Protein AF-A0A9D2WP16-F1 (afdb_monomer_lite)

Secondary structure (DSSP, 8-state):
------HHHHHHHHHHHHHHHHHHHHHHHS-----HHHHTTTS-HHHHHHHHHHHHHHH-TTHHHHHHHHHHHHHHHHHHHHHHHHHHHT-

Organism: NCBI:txid182264

pLDDT: mean 90.18, std 11.59, range [45.09, 97.94]

Radius of gyration: 14.12 Å; chains: 1; bounding box: 34×26×42 Å

Structure (mmCIF, N/CA/C/O backbone):
data_AF-A0A9D2WP16-F1
#
_entry.id   AF-A0A9D2WP16-F1
#
loop_
_atom_site.group_PDB
_atom_site.id
_atom_site.type_symbol
_atom_site.label_atom_id
_atom_site.label_alt_id
_atom_site.label_comp_id
_atom_site.label_asym_id
_atom_site.label_entity_id
_atom_site.label_seq_id
_atom_site.pdbx_PDB_ins_code
_atom_site.Cartn_x
_atom_site.Cartn_y
_atom_site.Cartn_z
_atom_site.occupancy
_atom_site.B_iso_or_equiv
_atom_site.auth_seq_id
_atom_site.auth_comp_id
_atom_site.auth_asym_id
_atom_site.auth_atom_id
_atom_site.pdbx_PDB_model_num
ATOM 1 N N . MET A 1 1 ? 7.515 -11.020 -28.120 1.00 46.16 1 MET A N 1
ATOM 2 C CA . MET A 1 1 ? 7.689 -9.979 -27.085 1.00 46.16 1 MET A CA 1
ATOM 3 C C . MET A 1 1 ? 6.326 -9.723 -26.473 1.00 46.16 1 MET A C 1
ATOM 5 O O . MET A 1 1 ? 5.551 -8.959 -27.024 1.00 46.16 1 MET A O 1
ATOM 9 N N . VAL A 1 2 ? 5.978 -10.493 -25.446 1.00 45.09 2 VAL A N 1
ATOM 10 C CA . VAL A 1 2 ? 4.632 -10.554 -24.864 1.00 45.09 2 VAL A CA 1
ATOM 11 C C . VAL A 1 2 ? 4.670 -9.836 -23.512 1.00 45.09 2 VAL A C 1
ATOM 13 O O . VAL A 1 2 ? 5.516 -10.154 -22.683 1.00 45.09 2 VAL A O 1
ATOM 16 N N . HIS A 1 3 ? 3.772 -8.857 -23.368 1.00 49.91 3 HIS A N 1
ATOM 17 C CA . HIS A 1 3 ? 3.504 -7.980 -22.221 1.00 49.91 3 HIS A CA 1
ATOM 18 C C . HIS A 1 3 ? 4.651 -7.058 -21.799 1.00 49.91 3 HIS A C 1
ATOM 20 O O . HIS A 1 3 ? 5.462 -7.354 -20.924 1.00 49.91 3 HIS A O 1
ATOM 26 N N . GLU A 1 4 ? 4.665 -5.883 -22.422 1.00 54.53 4 GLU A N 1
ATOM 27 C CA . GLU A 1 4 ? 5.358 -4.707 -21.920 1.00 54.53 4 GLU A CA 1
ATOM 28 C C . GLU A 1 4 ? 4.885 -4.462 -20.479 1.00 54.53 4 GLU A C 1
ATOM 30 O O . GLU A 1 4 ? 3.738 -4.099 -20.228 1.00 54.53 4 GLU A O 1
ATOM 35 N N . LYS A 1 5 ? 5.745 -4.789 -19.513 1.00 67.12 5 LYS A N 1
ATOM 36 C CA . LYS A 1 5 ? 5.560 -4.447 -18.107 1.00 67.12 5 LYS A CA 1
ATOM 37 C C . LYS A 1 5 ? 5.386 -2.939 -18.020 1.00 67.12 5 LYS A C 1
ATOM 39 O O . LYS A 1 5 ? 6.368 -2.199 -18.099 1.00 67.12 5 LYS A O 1
ATOM 44 N N . ASP A 1 6 ? 4.146 -2.488 -17.896 1.00 85.31 6 ASP A N 1
ATOM 45 C CA . ASP A 1 6 ? 3.851 -1.065 -17.882 1.00 85.31 6 ASP A CA 1
ATOM 46 C C . ASP A 1 6 ? 4.197 -0.491 -16.503 1.00 85.31 6 ASP A C 1
ATOM 48 O O . ASP A 1 6 ? 3.419 -0.507 -15.542 1.00 85.31 6 ASP A O 1
ATOM 52 N N . ALA A 1 7 ? 5.440 -0.024 -16.399 1.00 86.81 7 ALA A N 1
ATOM 53 C CA . ALA A 1 7 ? 5.968 0.626 -15.213 1.00 86.81 7 ALA A CA 1
ATOM 54 C C . ALA A 1 7 ? 5.134 1.848 -14.805 1.00 86.81 7 ALA A C 1
ATOM 56 O O . ALA A 1 7 ? 5.051 2.146 -13.613 1.00 86.81 7 ALA A O 1
ATOM 57 N N . GLU A 1 8 ? 4.504 2.538 -15.760 1.00 88.81 8 GLU A N 1
ATOM 58 C CA . GLU A 1 8 ? 3.665 3.698 -15.477 1.00 88.81 8 GLU A CA 1
ATOM 59 C C . GLU A 1 8 ? 2.314 3.279 -14.891 1.00 88.81 8 GLU A C 1
ATOM 61 O O . GLU A 1 8 ? 1.862 3.915 -13.935 1.00 88.81 8 GLU A O 1
ATOM 66 N N . ILE A 1 9 ? 1.724 2.164 -15.342 1.00 91.62 9 ILE A N 1
ATOM 67 C CA . ILE A 1 9 ? 0.555 1.566 -14.673 1.00 91.62 9 ILE A CA 1
ATOM 68 C C . ILE A 1 9 ? 0.911 1.174 -13.239 1.00 91.62 9 ILE A C 1
ATOM 70 O O . ILE A 1 9 ? 0.222 1.588 -12.306 1.00 91.62 9 ILE 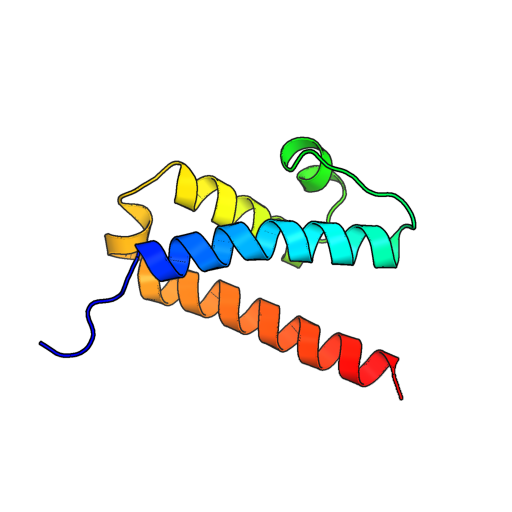A O 1
ATOM 74 N N . LEU A 1 10 ? 2.008 0.438 -13.024 1.00 92.69 10 LEU A N 1
ATOM 75 C CA . LEU A 1 10 ? 2.405 0.027 -11.672 1.00 92.69 10 LEU A CA 1
ATOM 76 C C . LEU A 1 10 ? 2.647 1.244 -10.764 1.00 92.69 10 LEU A C 1
ATOM 78 O O . LEU A 1 10 ? 2.266 1.258 -9.593 1.00 92.69 10 LEU A O 1
ATOM 82 N N . LYS A 1 11 ? 3.232 2.310 -11.310 1.00 92.19 11 LYS A N 1
ATOM 83 C CA . LYS A 1 11 ? 3.443 3.574 -10.603 1.00 92.19 11 LYS A CA 1
ATOM 84 C C . LYS A 1 11 ? 2.118 4.263 -10.276 1.00 92.19 11 LYS A C 1
ATOM 86 O O . LYS A 1 11 ? 1.941 4.746 -9.158 1.00 92.19 11 LYS A O 1
ATOM 91 N N . ALA A 1 12 ? 1.170 4.304 -11.207 1.00 93.50 12 ALA A N 1
ATOM 92 C CA . ALA A 1 12 ? -0.165 4.838 -10.954 1.00 93.50 12 ALA A CA 1
ATOM 93 C C . ALA A 1 12 ? -0.885 4.058 -9.842 1.00 93.50 12 ALA A C 1
ATOM 95 O O . ALA A 1 12 ? -1.469 4.677 -8.950 1.00 93.50 12 ALA A O 1
ATOM 96 N N . LEU A 1 13 ? -0.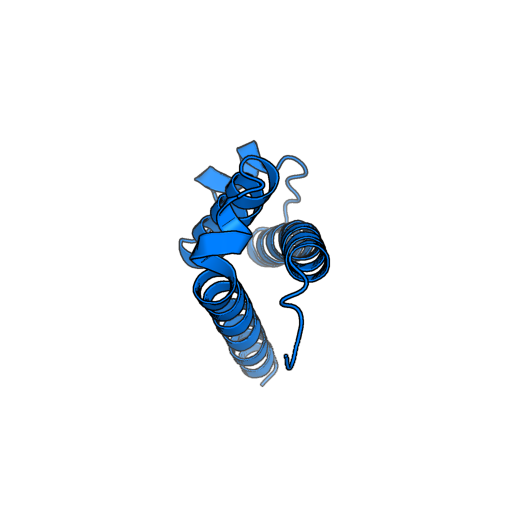756 2.728 -9.825 1.00 95.75 13 LEU A N 1
ATOM 97 C CA . LEU A 1 13 ? -1.296 1.889 -8.758 1.00 95.75 13 LEU A CA 1
ATOM 98 C C . LEU A 1 13 ? -0.678 2.246 -7.400 1.00 95.75 13 LEU A C 1
ATOM 100 O O . LEU A 1 13 ? -1.416 2.589 -6.485 1.00 95.75 13 LEU A O 1
ATOM 104 N N . TYR A 1 14 ? 0.652 2.322 -7.286 1.00 95.75 14 TYR A N 1
ATOM 105 C CA . TYR A 1 14 ? 1.310 2.752 -6.042 1.00 95.75 14 TYR A CA 1
ATOM 106 C C . TYR A 1 14 ? 0.930 4.177 -5.597 1.00 95.75 14 TYR A C 1
ATOM 108 O O . TYR A 1 14 ? 0.924 4.474 -4.399 1.00 95.75 14 TYR A O 1
ATOM 116 N N . LYS A 1 15 ? 0.605 5.086 -6.530 1.00 93.31 15 LYS A N 1
ATOM 117 C CA . LYS A 1 15 ? 0.042 6.400 -6.171 1.00 93.31 15 LYS A CA 1
ATOM 118 C C . LYS A 1 15 ? -1.339 6.251 -5.541 1.00 93.31 15 LYS A C 1
ATOM 120 O O . LYS A 1 15 ? -1.583 6.895 -4.523 1.00 93.31 15 LYS A O 1
ATOM 125 N N . SER A 1 16 ? -2.202 5.423 -6.132 1.00 95.12 16 SER A N 1
ATOM 126 C CA . SER A 1 16 ? -3.542 5.127 -5.615 1.00 95.12 16 SER A CA 1
ATOM 127 C C . SER A 1 16 ? -3.475 4.482 -4.227 1.00 95.12 16 SER A C 1
ATOM 129 O O . SER A 1 16 ? -4.139 4.939 -3.300 1.00 95.12 16 SER A O 1
ATOM 131 N N . THR A 1 17 ? -2.560 3.530 -4.040 1.00 96.12 17 THR A N 1
ATOM 132 C CA . THR A 1 17 ? -2.329 2.830 -2.774 1.00 96.12 17 THR A CA 1
ATOM 133 C C . THR A 1 17 ? -2.080 3.764 -1.593 1.00 96.12 17 THR A C 1
ATOM 135 O O . THR A 1 17 ? -2.521 3.484 -0.482 1.00 96.12 17 THR A O 1
ATOM 138 N N . ALA A 1 18 ? -1.415 4.903 -1.809 1.00 95.19 18 ALA A N 1
ATOM 139 C CA . ALA A 1 18 ? -1.189 5.864 -0.734 1.00 95.19 18 ALA A CA 1
ATOM 140 C C . ALA A 1 18 ? -2.503 6.413 -0.147 1.00 95.19 18 ALA A C 1
ATOM 142 O O . ALA A 1 18 ? -2.566 6.642 1.058 1.00 95.19 18 ALA A O 1
ATOM 143 N N . PHE A 1 19 ? -3.545 6.579 -0.969 1.00 95.81 19 PHE A N 1
ATOM 144 C CA . PHE A 1 19 ? -4.870 6.987 -0.498 1.00 95.81 19 PHE A CA 1
ATOM 145 C C . PHE A 1 19 ? -5.564 5.859 0.266 1.00 95.81 19 PHE A C 1
ATOM 147 O O . PHE A 1 19 ? -6.164 6.105 1.307 1.00 95.81 19 PHE A O 1
ATOM 154 N N . THR A 1 20 ? -5.436 4.614 -0.197 1.00 96.81 20 THR A N 1
ATOM 155 C CA . THR A 1 20 ? -5.966 3.444 0.518 1.00 96.81 20 THR A CA 1
ATOM 156 C C . THR A 1 20 ? -5.322 3.294 1.896 1.00 96.81 20 THR A C 1
ATOM 158 O O . THR A 1 20 ? -6.025 3.079 2.874 1.00 96.81 20 THR A O 1
ATOM 161 N N . VAL A 1 21 ? -4.005 3.495 2.011 1.00 97.75 21 VAL A N 1
ATOM 162 C CA . VAL A 1 21 ? -3.296 3.476 3.303 1.00 97.75 21 VAL A CA 1
ATOM 163 C C . VAL A 1 21 ? -3.800 4.578 4.245 1.00 97.75 21 VAL A C 1
ATOM 165 O O . VAL A 1 21 ? -3.978 4.336 5.437 1.00 97.75 21 VAL A O 1
ATOM 168 N N . GLN A 1 22 ? -4.082 5.777 3.727 1.00 97.25 22 GLN A N 1
ATOM 169 C CA . GLN A 1 22 ? -4.701 6.847 4.518 1.00 97.25 22 GLN A CA 1
ATOM 170 C C . GLN A 1 22 ? -6.110 6.478 4.992 1.00 97.25 22 GLN A C 1
ATOM 172 O O . GLN A 1 22 ? -6.452 6.758 6.1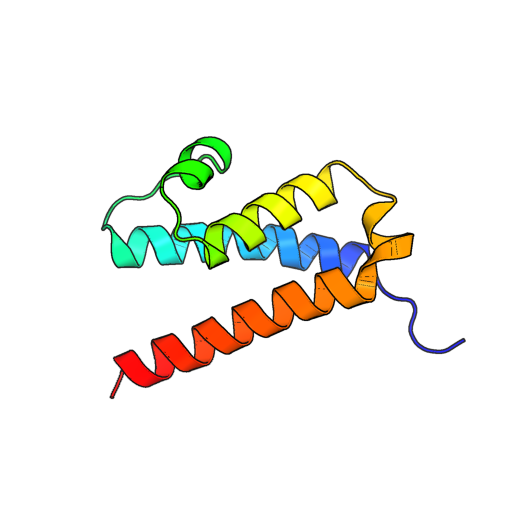39 1.00 97.25 22 GLN A O 1
ATOM 177 N N . ALA A 1 23 ? -6.909 5.844 4.130 1.00 96.50 23 ALA A N 1
ATOM 178 C CA . ALA A 1 23 ? -8.252 5.389 4.471 1.00 96.50 23 ALA A CA 1
ATOM 179 C C . ALA A 1 23 ? -8.226 4.304 5.557 1.00 96.50 23 ALA A C 1
ATOM 181 O O . ALA A 1 23 ? -8.967 4.413 6.525 1.00 96.50 23 ALA A O 1
ATOM 182 N N . ILE A 1 24 ? -7.322 3.325 5.450 1.00 95.88 24 ILE A N 1
ATOM 183 C CA . ILE A 1 24 ? -7.124 2.278 6.466 1.00 95.88 24 ILE A CA 1
ATOM 184 C C . ILE A 1 24 ? -6.737 2.889 7.814 1.00 95.88 24 ILE A C 1
ATOM 186 O O . ILE A 1 24 ? -7.269 2.504 8.849 1.00 95.88 24 ILE A O 1
ATOM 190 N N . TYR A 1 25 ? -5.816 3.856 7.822 1.00 97.44 25 TYR A N 1
ATOM 191 C CA . TYR A 1 25 ? -5.429 4.520 9.065 1.00 97.44 25 TYR A CA 1
ATOM 192 C C . TYR A 1 25 ? -6.597 5.299 9.686 1.00 97.44 25 TYR A C 1
ATOM 194 O O . TYR A 1 25 ? -6.813 5.227 10.895 1.00 97.44 25 TYR A O 1
ATOM 202 N N . TYR A 1 26 ? -7.361 6.021 8.862 1.00 97.25 26 TYR A N 1
ATOM 203 C CA . TYR A 1 26 ? -8.543 6.750 9.317 1.00 97.25 26 TYR A CA 1
ATOM 204 C C . TYR A 1 26 ? -9.607 5.814 9.901 1.00 97.25 26 TYR A C 1
ATOM 206 O O . TYR A 1 26 ? -10.127 6.095 10.974 1.00 97.25 26 TYR A O 1
ATOM 214 N N . ASP A 1 27 ? -9.877 4.697 9.231 1.00 94.88 27 ASP A N 1
ATOM 215 C CA . ASP A 1 27 ? -10.797 3.649 9.682 1.00 94.88 27 ASP A CA 1
ATOM 216 C C . ASP A 1 27 ? -10.398 3.089 11.061 1.00 94.88 27 ASP A C 1
ATOM 218 O O . ASP A 1 27 ? -11.227 2.976 11.958 1.00 94.88 27 ASP A O 1
ATOM 222 N N . GLN A 1 28 ? -9.103 2.843 11.280 1.00 93.50 28 GLN A N 1
ATOM 223 C CA . GLN A 1 28 ? -8.598 2.265 12.532 1.00 93.50 28 GLN A CA 1
ATOM 224 C C . GLN A 1 28 ? -8.485 3.263 13.694 1.00 93.50 28 GLN A C 1
ATOM 226 O O . GLN A 1 28 ? -8.639 2.874 14.850 1.00 93.50 28 GLN A O 1
ATOM 231 N N . MET A 1 29 ? -8.156 4.529 13.413 1.00 95.81 29 MET A N 1
ATOM 232 C CA . MET A 1 29 ? -7.770 5.515 14.438 1.00 95.81 29 MET A CA 1
ATOM 233 C C . MET A 1 29 ? -8.737 6.702 14.550 1.00 95.81 29 MET A C 1
ATOM 235 O O . MET A 1 29 ? -8.576 7.550 15.427 1.00 95.81 29 MET A O 1
ATOM 239 N N . GLY A 1 30 ? -9.701 6.829 13.635 1.00 96.25 30 GLY A N 1
ATOM 240 C CA . GLY A 1 30 ? -10.662 7.936 13.574 1.00 96.25 30 GLY A CA 1
ATOM 241 C C . GLY A 1 30 ? -10.067 9.297 13.182 1.00 96.25 30 GLY A C 1
ATOM 242 O O . GLY A 1 30 ? -10.778 10.301 13.185 1.00 96.25 30 GLY A O 1
ATOM 243 N N . THR A 1 31 ? -8.773 9.363 12.844 1.00 96.06 31 THR A N 1
ATOM 244 C CA . THR A 1 31 ? -8.053 10.609 12.523 1.00 96.06 31 THR A CA 1
ATOM 245 C C . THR A 1 31 ? -7.401 10.530 11.150 1.00 96.06 31 THR A C 1
ATOM 247 O O . THR A 1 31 ? -6.749 9.545 10.813 1.00 96.06 31 THR A O 1
ATOM 250 N N . TYR A 1 32 ? -7.566 11.574 10.334 1.00 96.38 32 TYR A N 1
ATOM 251 C CA . TYR A 1 32 ? -7.018 11.617 8.979 1.00 96.38 32 TYR A CA 1
ATOM 252 C C . TYR A 1 32 ? -5.682 12.366 8.937 1.00 96.38 32 TYR A C 1
ATOM 254 O O . TYR A 1 32 ? -5.611 13.542 9.292 1.00 96.38 32 TYR A O 1
ATOM 262 N N . ILE A 1 33 ? -4.633 11.709 8.433 1.00 96.69 33 ILE A N 1
ATOM 263 C CA . ILE A 1 33 ? -3.313 12.316 8.212 1.00 96.69 33 ILE A CA 1
ATOM 264 C C . ILE A 1 33 ? -3.076 12.471 6.709 1.00 96.69 33 ILE A C 1
ATOM 266 O O . ILE A 1 33 ? -2.933 11.498 5.963 1.00 96.69 33 ILE A O 1
ATOM 270 N N . LYS A 1 34 ? -3.001 13.723 6.249 1.00 94.00 34 LYS A N 1
ATOM 271 C CA . LYS A 1 34 ? -2.837 14.049 4.824 1.00 94.00 34 LYS A CA 1
ATOM 272 C C . LYS A 1 34 ? -1.415 13.800 4.314 1.00 94.00 34 LYS A C 1
ATOM 274 O O . LYS A 1 34 ? -1.238 13.454 3.144 1.00 94.00 34 LYS A O 1
ATOM 279 N N . GLN A 1 35 ? -0.396 14.025 5.141 1.00 94.56 35 GLN A N 1
ATOM 280 C CA . GLN A 1 35 ? 0.992 13.957 4.691 1.00 94.56 35 GLN A CA 1
ATOM 281 C C . GLN A 1 35 ? 1.550 12.541 4.829 1.00 94.56 35 GLN A C 1
ATOM 283 O O . GLN A 1 35 ? 1.608 11.978 5.917 1.00 94.56 35 GLN A O 1
ATOM 288 N N . LYS A 1 36 ? 2.050 11.980 3.721 1.00 92.19 36 LYS A N 1
ATOM 289 C CA . LYS A 1 36 ? 2.627 10.623 3.702 1.00 92.19 36 LYS A CA 1
ATOM 290 C C . LYS A 1 36 ? 3.797 10.467 4.681 1.00 92.19 36 LYS A C 1
ATOM 292 O O . LYS A 1 36 ? 3.960 9.406 5.265 1.00 92.19 36 LYS A O 1
ATOM 297 N N . ALA A 1 37 ? 4.601 11.517 4.859 1.00 91.38 37 ALA A N 1
ATOM 298 C CA . ALA A 1 37 ? 5.747 11.507 5.768 1.00 91.38 37 ALA A CA 1
ATOM 299 C C . ALA A 1 37 ? 5.331 11.399 7.246 1.00 91.38 37 ALA A C 1
ATOM 301 O O . ALA A 1 37 ? 5.970 10.673 8.000 1.00 91.38 37 ALA A O 1
ATOM 302 N N . GLU A 1 38 ? 4.242 12.068 7.633 1.00 95.12 38 GLU A N 1
ATOM 303 C CA . GLU A 1 38 ? 3.674 12.010 8.989 1.00 95.12 38 GLU A CA 1
ATOM 304 C C . GLU A 1 38 ? 2.977 10.672 9.259 1.00 95.12 38 GLU A C 1
ATOM 306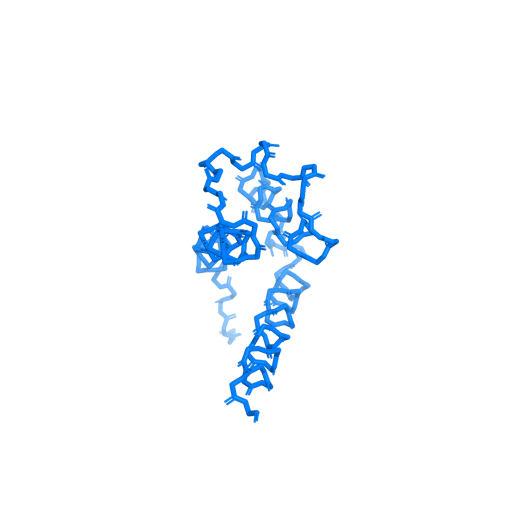 O O . GLU A 1 38 ? 2.899 10.228 10.400 1.00 95.12 38 GLU A O 1
ATOM 311 N N . LEU A 1 39 ? 2.509 10.004 8.202 1.00 95.75 39 LEU A N 1
ATOM 312 C CA . LEU A 1 39 ? 1.818 8.724 8.293 1.00 95.75 39 LEU A CA 1
ATOM 313 C C . LEU A 1 39 ? 2.787 7.549 8.541 1.00 95.75 39 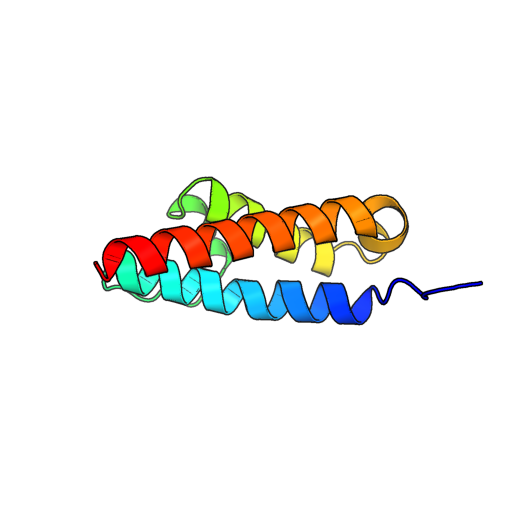LEU A C 1
ATOM 315 O O . LEU A 1 39 ? 2.494 6.667 9.340 1.00 95.75 39 LEU A O 1
ATOM 319 N N . ILE A 1 40 ? 3.980 7.549 7.929 1.00 95.31 40 ILE A N 1
ATOM 320 C CA . ILE A 1 40 ? 4.995 6.480 8.078 1.00 95.31 40 ILE A CA 1
ATOM 321 C C . ILE A 1 40 ? 5.235 6.020 9.533 1.00 95.31 40 ILE A C 1
ATOM 323 O O . ILE A 1 40 ? 5.196 4.807 9.759 1.00 95.31 40 ILE A O 1
ATOM 327 N N . PRO A 1 41 ? 5.504 6.904 10.517 1.00 95.94 41 PRO A N 1
ATOM 328 C CA . PRO A 1 41 ? 5.833 6.470 11.877 1.00 95.94 41 PRO A CA 1
ATOM 329 C C . PRO A 1 41 ? 4.662 5.812 12.618 1.00 95.94 41 PRO A C 1
ATOM 331 O O . PRO A 1 41 ? 4.907 5.014 13.521 1.00 95.94 41 PRO A O 1
ATOM 334 N N . VAL A 1 42 ? 3.418 6.113 12.234 1.00 95.69 42 VAL A N 1
ATOM 335 C CA . VAL A 1 42 ? 2.204 5.652 12.931 1.00 95.69 42 VAL A CA 1
ATOM 336 C C . VAL A 1 42 ? 1.532 4.449 12.268 1.00 95.69 42 VAL A C 1
ATOM 338 O O . VAL A 1 42 ? 0.651 3.836 12.864 1.00 95.69 42 VAL A O 1
ATOM 341 N N . LEU A 1 43 ? 1.943 4.084 11.051 1.00 96.38 43 LEU A N 1
ATOM 342 C CA . LEU A 1 43 ? 1.414 2.913 10.351 1.00 96.38 43 LEU A CA 1
ATOM 343 C C . LEU A 1 43 ? 1.919 1.599 10.946 1.00 96.38 43 LEU A C 1
ATOM 345 O O . LEU A 1 43 ? 3.078 1.494 11.371 1.00 96.38 43 LEU A O 1
ATOM 349 N N . GLN A 1 44 ? 1.062 0.581 10.855 1.00 94.38 44 GLN A N 1
ATOM 350 C CA . GLN A 1 44 ? 1.442 -0.820 11.013 1.00 94.38 44 GLN A CA 1
ATOM 351 C C . GLN A 1 44 ? 2.474 -1.225 9.949 1.00 94.38 44 GLN A C 1
ATOM 353 O O . GLN A 1 44 ? 2.641 -0.556 8.926 1.00 94.38 44 GLN A O 1
ATOM 358 N N . LEU A 1 45 ? 3.199 -2.317 10.208 1.00 94.00 45 LEU A N 1
ATOM 359 C CA . LEU A 1 45 ? 4.367 -2.712 9.415 1.00 94.00 45 LEU A CA 1
ATOM 360 C C . LEU A 1 45 ? 4.050 -2.876 7.917 1.00 94.00 45 LEU A C 1
ATOM 362 O O . LEU A 1 45 ? 4.821 -2.404 7.085 1.00 94.00 45 LEU A O 1
ATOM 366 N N . GLN A 1 46 ? 2.908 -3.482 7.585 1.00 94.94 46 GLN A N 1
ATOM 367 C CA . GLN A 1 46 ? 2.513 -3.800 6.208 1.00 94.94 46 GLN A CA 1
ATOM 368 C C . GLN A 1 46 ? 2.158 -2.533 5.411 1.00 94.94 46 GLN A C 1
ATOM 370 O O . GLN A 1 46 ? 2.736 -2.275 4.355 1.00 94.94 46 GLN A O 1
ATOM 375 N N . GLU A 1 47 ? 1.280 -1.677 5.943 1.00 96.88 47 GLU A N 1
ATOM 376 C CA . GLU A 1 47 ? 0.925 -0.397 5.315 1.00 96.88 47 GLU A CA 1
ATOM 377 C C . GLU A 1 47 ? 2.141 0.526 5.190 1.00 96.88 47 GLU A C 1
ATOM 379 O O . GLU A 1 47 ? 2.289 1.248 4.197 1.00 96.88 47 GLU A O 1
ATOM 384 N N . ARG A 1 48 ? 3.034 0.501 6.188 1.00 97.25 48 ARG A N 1
ATOM 385 C CA . ARG A 1 48 ? 4.278 1.273 6.175 1.00 97.25 48 ARG A CA 1
ATOM 386 C C . ARG A 1 48 ? 5.189 0.837 5.033 1.00 97.25 48 ARG A C 1
ATOM 388 O O . ARG A 1 48 ? 5.656 1.699 4.288 1.00 97.25 48 ARG A O 1
ATOM 395 N N . GLU A 1 49 ? 5.427 -0.465 4.885 1.00 97.12 49 GLU A N 1
ATOM 396 C CA . GLU A 1 49 ? 6.268 -1.025 3.821 1.00 97.12 49 GLU A CA 1
ATOM 397 C C . GLU A 1 49 ? 5.734 -0.647 2.435 1.00 97.12 49 GLU A C 1
ATOM 399 O O . GLU A 1 49 ? 6.485 -0.184 1.569 1.00 97.12 49 GLU A O 1
ATOM 404 N N . ILE A 1 50 ? 4.421 -0.764 2.243 1.00 97.44 50 ILE A N 1
ATOM 405 C CA . ILE A 1 50 ? 3.747 -0.418 0.992 1.00 97.44 50 ILE A CA 1
ATOM 406 C C . ILE A 1 50 ? 3.876 1.071 0.668 1.00 97.44 50 ILE A C 1
ATOM 408 O O . ILE A 1 50 ? 4.249 1.436 -0.453 1.00 97.44 50 ILE A O 1
ATOM 412 N N . LEU A 1 51 ? 3.621 1.944 1.646 1.00 97.25 51 LEU A N 1
ATOM 413 C CA . LEU A 1 51 ? 3.714 3.388 1.454 1.00 97.25 51 LEU A CA 1
ATOM 414 C C . LEU A 1 51 ? 5.155 3.826 1.163 1.00 97.25 51 LEU A C 1
ATOM 416 O O . LEU A 1 51 ? 5.391 4.622 0.249 1.00 97.25 51 LEU A O 1
ATOM 420 N N . GLN A 1 52 ? 6.125 3.294 1.910 1.00 96.44 52 GLN A N 1
ATOM 421 C CA . GLN A 1 52 ? 7.545 3.579 1.702 1.00 96.44 52 GLN A CA 1
ATOM 422 C C . GLN A 1 52 ? 8.025 3.086 0.338 1.00 96.44 52 GLN A C 1
ATOM 424 O O . GLN A 1 52 ? 8.711 3.830 -0.368 1.00 96.44 52 GLN A O 1
ATOM 429 N N . THR A 1 53 ? 7.612 1.885 -0.072 1.00 95.56 53 THR A N 1
ATOM 430 C CA . THR A 1 53 ? 7.926 1.341 -1.397 1.00 95.56 53 THR A CA 1
ATOM 431 C C . THR A 1 53 ? 7.368 2.231 -2.500 1.00 95.56 53 THR A C 1
ATOM 433 O O . THR A 1 53 ? 8.103 2.593 -3.418 1.00 95.56 53 THR A O 1
ATOM 436 N N . GLY A 1 54 ? 6.115 2.678 -2.382 1.00 94.44 54 GLY A N 1
ATOM 437 C CA . GLY A 1 54 ? 5.518 3.611 -3.335 1.00 94.44 54 GLY A CA 1
ATOM 438 C C . GLY A 1 54 ? 6.275 4.940 -3.420 1.00 94.44 54 GLY A C 1
ATOM 439 O O . GLY A 1 54 ? 6.544 5.427 -4.518 1.00 94.44 54 GLY A O 1
ATOM 440 N N . ILE A 1 55 ? 6.684 5.519 -2.283 1.00 94.00 55 ILE A N 1
ATOM 441 C CA . ILE A 1 55 ? 7.495 6.751 -2.249 1.00 94.00 55 ILE A CA 1
ATOM 442 C C . ILE A 1 55 ? 8.853 6.538 -2.927 1.00 94.00 55 ILE A C 1
ATOM 444 O O . ILE A 1 55 ? 9.280 7.385 -3.715 1.00 94.00 55 ILE A O 1
ATOM 448 N N . MET A 1 56 ? 9.528 5.426 -2.635 1.00 93.56 56 MET A N 1
ATOM 449 C CA . MET A 1 56 ? 10.814 5.081 -3.241 1.00 93.56 56 MET A CA 1
ATOM 450 C C . MET A 1 56 ? 10.683 4.906 -4.753 1.00 93.56 56 MET A C 1
ATOM 452 O O . MET A 1 56 ? 11.484 5.451 -5.513 1.00 93.56 56 MET A O 1
ATOM 456 N N . PHE A 1 57 ? 9.621 4.235 -5.194 1.00 92.00 57 PHE A N 1
ATOM 457 C CA . PHE A 1 57 ? 9.363 3.993 -6.603 1.00 92.00 57 PHE A CA 1
ATOM 458 C C . PHE A 1 57 ? 9.135 5.298 -7.387 1.00 92.00 57 PHE A C 1
ATOM 460 O O . PHE A 1 57 ? 9.646 5.451 -8.494 1.00 92.00 57 PHE A O 1
ATOM 467 N N . MET A 1 58 ? 8.480 6.305 -6.793 1.00 89.12 58 MET A N 1
ATOM 468 C CA . MET A 1 58 ? 8.369 7.634 -7.422 1.00 89.12 58 MET A CA 1
ATOM 469 C C . MET A 1 58 ? 9.717 8.349 -7.561 1.00 89.12 58 MET A C 1
ATOM 471 O O . MET A 1 58 ? 9.902 9.114 -8.506 1.00 89.12 58 MET A O 1
ATOM 475 N N . LYS A 1 59 ? 10.638 8.137 -6.614 1.00 90.50 59 LYS A N 1
ATOM 476 C CA . LYS A 1 59 ? 11.958 8.784 -6.590 1.00 90.50 59 LYS A CA 1
ATOM 477 C C . LYS A 1 59 ? 12.978 8.094 -7.494 1.00 90.50 59 LYS A C 1
ATOM 479 O O . LYS A 1 59 ? 13.956 8.727 -7.880 1.00 90.50 59 LYS A O 1
ATOM 484 N N . GLN A 1 60 ? 12.775 6.816 -7.818 1.00 88.56 60 GLN A N 1
ATOM 485 C CA . GLN A 1 60 ? 13.730 5.997 -8.562 1.00 88.56 60 GLN A CA 1
ATOM 486 C C . GLN A 1 60 ? 13.095 5.403 -9.829 1.00 88.56 60 GLN A C 1
ATOM 488 O O . GLN A 1 60 ? 12.592 4.279 -9.802 1.00 88.56 60 GLN A O 1
ATOM 493 N N . PRO A 1 61 ? 13.174 6.101 -10.978 1.00 71.31 61 PRO A N 1
ATOM 494 C CA . PRO A 1 61 ? 12.549 5.661 -12.231 1.00 71.31 61 PRO A CA 1
ATOM 495 C C . PRO A 1 61 ? 13.035 4.288 -12.722 1.00 71.31 61 PRO A C 1
ATOM 497 O O . PRO A 1 61 ? 12.294 3.546 -13.358 1.00 71.31 61 PRO A O 1
ATOM 500 N N . ASN A 1 62 ? 14.281 3.922 -12.403 1.00 82.00 62 ASN A N 1
ATOM 501 C CA . ASN A 1 62 ? 14.868 2.643 -12.808 1.00 82.00 62 ASN A CA 1
ATOM 502 C C . ASN A 1 62 ? 14.426 1.458 -11.934 1.00 82.00 62 ASN A C 1
ATOM 504 O O . ASN A 1 62 ? 14.688 0.317 -12.304 1.00 82.00 62 ASN A O 1
ATOM 508 N N . MET A 1 63 ? 13.736 1.702 -10.815 1.00 82.69 63 MET A N 1
ATOM 509 C CA . MET A 1 63 ? 13.311 0.653 -9.883 1.00 82.69 63 MET A CA 1
ATOM 510 C C . MET A 1 63 ? 12.335 -0.341 -10.533 1.00 82.69 63 MET A C 1
ATOM 512 O O . MET A 1 63 ? 12.381 -1.530 -10.228 1.00 82.69 63 MET A O 1
ATOM 516 N N . ALA A 1 64 ? 11.504 0.112 -11.481 1.00 79.12 64 ALA A N 1
ATOM 517 C CA . ALA A 1 64 ? 10.645 -0.785 -12.257 1.00 79.12 64 ALA A CA 1
ATOM 518 C C . ALA A 1 64 ? 11.440 -1.697 -13.196 1.00 79.12 64 ALA A C 1
ATOM 520 O O . ALA A 1 64 ? 11.087 -2.860 -13.350 1.00 79.12 64 ALA A O 1
ATOM 521 N N . LYS A 1 65 ? 12.530 -1.213 -13.803 1.00 80.75 65 LYS A N 1
ATOM 522 C CA . LYS A 1 65 ? 13.289 -2.000 -14.790 1.00 80.75 65 LYS A CA 1
ATOM 523 C C . LYS A 1 65 ? 13.884 -3.271 -14.185 1.00 80.75 65 LYS A C 1
ATOM 525 O O . LYS A 1 65 ? 13.952 -4.288 -14.863 1.00 80.75 65 LYS A O 1
ATOM 530 N N . THR A 1 66 ? 14.304 -3.209 -12.924 1.00 82.94 66 THR A N 1
ATOM 531 C CA . THR A 1 66 ? 14.946 -4.328 -12.219 1.00 82.94 66 THR A CA 1
ATOM 532 C C . THR A 1 66 ? 14.040 -5.011 -11.198 1.00 82.94 66 THR A C 1
ATOM 534 O O . THR A 1 66 ? 14.387 -6.081 -10.709 1.00 82.94 66 THR A O 1
ATOM 537 N N . GLY A 1 67 ? 12.897 -4.410 -10.857 1.00 89.19 67 GLY A N 1
ATOM 538 C CA . GLY A 1 67 ? 12.062 -4.849 -9.740 1.00 89.19 67 GLY A CA 1
ATOM 539 C C . GLY A 1 67 ? 10.571 -4.954 -10.032 1.00 89.19 67 GLY A C 1
ATOM 540 O O . GLY A 1 67 ? 9.815 -5.085 -9.075 1.00 89.19 67 GLY A O 1
ATOM 541 N N . PHE A 1 68 ? 10.131 -4.878 -11.294 1.00 90.25 68 PHE A N 1
ATOM 542 C CA . PHE A 1 68 ? 8.706 -4.872 -11.646 1.00 90.25 68 PHE A CA 1
ATOM 543 C C . PHE A 1 68 ? 7.920 -6.024 -11.009 1.00 90.25 68 PHE A C 1
ATOM 545 O O . PHE A 1 68 ? 6.901 -5.767 -10.374 1.00 90.25 68 PHE A O 1
ATOM 552 N N . GLU A 1 69 ? 8.387 -7.270 -11.139 1.00 92.12 69 GLU A N 1
ATOM 553 C CA . GLU A 1 69 ? 7.720 -8.440 -10.557 1.00 92.12 69 GLU A CA 1
ATOM 554 C C . GLU A 1 69 ? 7.591 -8.318 -9.047 1.00 92.12 69 GLU A C 1
ATOM 556 O O . GLU A 1 69 ? 6.488 -8.401 -8.524 1.00 92.12 69 GLU A O 1
ATOM 561 N N . ARG A 1 70 ? 8.701 -8.040 -8.359 1.00 93.94 70 ARG A N 1
ATOM 562 C CA . ARG A 1 70 ? 8.732 -7.917 -6.898 1.00 93.94 70 ARG A CA 1
ATOM 563 C C . ARG A 1 70 ? 7.807 -6.807 -6.398 1.00 93.94 70 ARG A C 1
ATOM 565 O O . ARG A 1 70 ? 7.121 -6.973 -5.397 1.00 93.94 70 ARG A O 1
ATOM 572 N N . LEU A 1 71 ? 7.808 -5.660 -7.077 1.00 94.56 71 LEU A N 1
ATOM 573 C CA . LEU A 1 71 ? 6.941 -4.526 -6.753 1.00 94.56 71 LEU A CA 1
ATOM 574 C C . LEU A 1 71 ? 5.466 -4.867 -7.001 1.00 94.56 71 LEU A C 1
ATOM 576 O O . LEU A 1 71 ? 4.609 -4.545 -6.184 1.00 94.56 71 LEU A O 1
ATOM 580 N N . SER A 1 72 ? 5.171 -5.548 -8.108 1.00 94.56 72 SER A N 1
ATOM 581 C CA . SER A 1 72 ? 3.813 -5.992 -8.422 1.00 94.56 72 SER A CA 1
ATOM 582 C C . SER A 1 72 ? 3.318 -6.992 -7.381 1.00 94.56 72 SER A C 1
ATOM 584 O O . SER A 1 72 ? 2.245 -6.807 -6.818 1.00 94.56 72 SER A O 1
ATOM 586 N N . GLU A 1 73 ? 4.117 -8.011 -7.077 1.00 96.25 73 GLU A N 1
ATOM 587 C CA . GLU A 1 73 ? 3.800 -9.052 -6.101 1.00 96.25 73 GLU A CA 1
ATOM 588 C C . GLU A 1 73 ? 3.559 -8.472 -4.706 1.00 96.25 73 GLU A C 1
ATOM 590 O O . GLU A 1 73 ? 2.547 -8.784 -4.083 1.00 96.25 73 GLU A O 1
ATOM 595 N N . LEU A 1 74 ? 4.428 -7.567 -4.241 1.00 97.19 74 LEU A N 1
ATOM 596 C CA . LEU A 1 74 ? 4.247 -6.881 -2.962 1.00 97.19 74 LEU A CA 1
ATOM 597 C C . LEU A 1 74 ? 2.894 -6.154 -2.902 1.00 97.19 74 LEU A C 1
ATOM 599 O O . LEU A 1 74 ? 2.150 -6.301 -1.932 1.00 97.19 74 LEU A O 1
ATOM 603 N N . LEU A 1 75 ? 2.562 -5.392 -3.947 1.00 97.31 75 LEU A N 1
ATOM 604 C CA . LEU A 1 75 ? 1.300 -4.662 -4.019 1.00 97.31 75 LEU A CA 1
ATOM 605 C C . LEU A 1 75 ? 0.086 -5.605 -4.057 1.00 97.31 75 LEU A C 1
ATOM 607 O O . LEU A 1 75 ? -0.885 -5.376 -3.333 1.00 97.31 75 LEU A O 1
ATOM 611 N N . PHE A 1 76 ? 0.132 -6.654 -4.884 1.00 96.69 76 PHE A N 1
ATOM 612 C CA . PHE A 1 76 ? -0.967 -7.613 -5.021 1.00 96.69 76 PHE A CA 1
ATOM 613 C C . PHE A 1 76 ? -1.203 -8.405 -3.737 1.00 96.69 76 PHE A C 1
ATOM 615 O O . PHE A 1 76 ? -2.351 -8.546 -3.320 1.00 96.69 76 PHE A O 1
ATOM 622 N N . ASN A 1 77 ? -0.139 -8.869 -3.081 1.00 97.69 77 ASN A N 1
ATOM 623 C CA . ASN A 1 77 ? -0.247 -9.619 -1.832 1.00 97.69 77 ASN A CA 1
ATOM 624 C C . ASN A 1 77 ? -0.828 -8.756 -0.709 1.00 97.69 77 ASN A C 1
ATOM 626 O O . ASN A 1 77 ? -1.712 -9.211 0.015 1.00 97.69 77 ASN A O 1
ATOM 630 N N . TRP A 1 78 ? -0.401 -7.494 -0.602 1.00 97.94 78 TRP A N 1
ATOM 631 C CA . TRP A 1 78 ? -0.994 -6.563 0.357 1.00 97.94 78 TRP A CA 1
ATOM 632 C C . TRP A 1 78 ? -2.480 -6.313 0.069 1.00 97.94 78 TRP A C 1
ATOM 634 O O . TRP A 1 78 ? -3.310 -6.436 0.969 1.00 97.94 78 TRP A O 1
ATOM 644 N N . ALA A 1 79 ? -2.845 -6.040 -1.188 1.00 97.31 79 ALA A N 1
ATOM 645 C CA . ALA A 1 79 ? -4.239 -5.811 -1.568 1.00 97.31 79 ALA A CA 1
ATOM 646 C C . ALA A 1 79 ? -5.128 -7.040 -1.300 1.00 97.31 79 ALA A C 1
ATOM 648 O O . ALA A 1 79 ? -6.231 -6.904 -0.770 1.00 97.31 79 ALA A O 1
ATOM 649 N N . ALA A 1 80 ? -4.643 -8.245 -1.613 1.00 97.00 80 ALA A N 1
ATOM 650 C CA . ALA A 1 80 ? -5.338 -9.491 -1.303 1.00 97.00 80 ALA A CA 1
ATOM 651 C C . ALA A 1 80 ? -5.531 -9.669 0.212 1.00 97.00 80 ALA A C 1
ATOM 653 O O . ALA A 1 80 ? -6.625 -10.026 0.654 1.00 97.00 80 ALA A O 1
ATOM 654 N N . GLY A 1 81 ? -4.501 -9.356 1.005 1.00 96.31 81 GLY A N 1
ATOM 655 C CA . GLY A 1 81 ? -4.570 -9.363 2.465 1.00 96.31 81 GLY A CA 1
ATOM 656 C C . GLY A 1 81 ? -5.670 -8.449 3.006 1.00 96.31 81 GLY A C 1
ATOM 657 O O . GLY A 1 81 ? -6.458 -8.876 3.850 1.00 96.31 81 GLY A O 1
ATOM 658 N N . LEU A 1 82 ? -5.797 -7.232 2.467 1.00 95.38 82 LEU A N 1
ATOM 659 C CA . LEU A 1 82 ? -6.872 -6.309 2.843 1.00 95.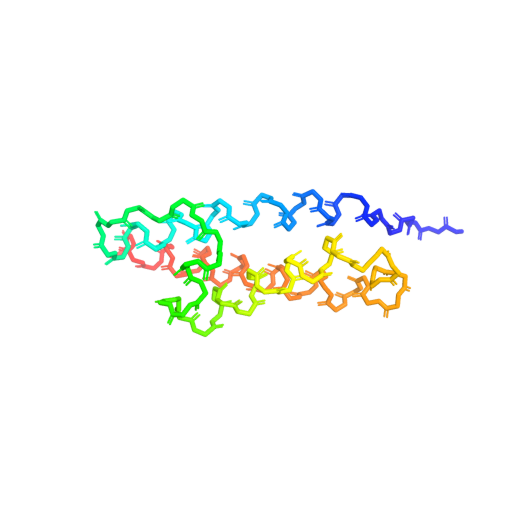38 82 LEU A CA 1
ATOM 660 C C . LEU A 1 82 ? -8.260 -6.857 2.516 1.00 95.38 82 LEU A C 1
ATOM 662 O O . LEU A 1 82 ? -9.149 -6.800 3.360 1.00 95.38 82 LEU A O 1
ATOM 666 N N . ILE A 1 83 ? -8.451 -7.405 1.312 1.00 95.38 83 ILE A N 1
ATOM 667 C CA . ILE A 1 83 ? -9.743 -7.967 0.896 1.00 95.38 83 ILE A CA 1
ATOM 668 C C . ILE A 1 83 ? -10.164 -9.094 1.845 1.00 95.38 83 ILE A C 1
ATOM 670 O O . ILE A 1 83 ? -11.318 -9.150 2.261 1.00 95.38 83 ILE A O 1
ATOM 674 N N . ILE A 1 84 ? -9.234 -9.978 2.216 1.00 95.81 84 ILE A N 1
ATOM 675 C CA . ILE A 1 84 ? -9.500 -11.078 3.152 1.00 95.81 84 ILE A CA 1
ATOM 676 C C . ILE A 1 84 ? -9.822 -10.540 4.550 1.00 95.81 84 ILE A C 1
ATOM 678 O O . ILE A 1 84 ? -10.805 -10.977 5.154 1.00 95.81 84 ILE A O 1
ATOM 682 N N . LYS A 1 85 ? -9.029 -9.581 5.047 1.00 91.69 85 LYS A N 1
ATOM 683 C CA . LYS A 1 85 ? -9.221 -8.955 6.361 1.00 91.69 85 LYS A CA 1
ATOM 684 C C . LYS A 1 85 ? -10.612 -8.329 6.474 1.00 91.69 85 LYS A C 1
ATOM 686 O O . LYS A 1 85 ? -11.404 -8.756 7.308 1.00 91.69 85 LYS A O 1
ATOM 691 N N . TYR A 1 86 ? -10.944 -7.406 5.575 1.00 89.31 86 TYR A N 1
ATOM 692 C CA . TYR A 1 86 ? -12.213 -6.677 5.623 1.00 89.31 86 TYR A CA 1
ATOM 693 C C . TYR A 1 86 ? -13.426 -7.545 5.268 1.00 89.31 86 TYR A C 1
ATOM 695 O O . TYR A 1 86 ? -14.517 -7.307 5.772 1.00 89.31 86 TYR A O 1
ATOM 703 N N . LYS A 1 87 ? -13.262 -8.604 4.460 1.00 91.25 87 LYS A N 1
ATOM 704 C CA . LYS A 1 87 ? -14.322 -9.611 4.283 1.00 91.25 87 LYS A CA 1
ATOM 705 C C . LYS A 1 87 ? -14.632 -10.342 5.590 1.00 91.25 87 LYS A C 1
ATOM 707 O O . LYS A 1 87 ? -15.783 -10.695 5.820 1.00 91.25 87 LYS A O 1
ATOM 712 N N . THR A 1 88 ? -13.616 -10.617 6.405 1.00 82.44 88 THR A N 1
ATOM 713 C CA . THR A 1 88 ? -13.775 -11.359 7.663 1.00 82.44 88 THR A CA 1
ATOM 714 C C . THR A 1 88 ? -14.407 -10.491 8.745 1.00 82.44 88 THR A C 1
ATOM 716 O O . THR A 1 88 ? -15.260 -10.983 9.464 1.00 82.44 88 THR A O 1
ATOM 719 N N . GLU A 1 89 ? -14.060 -9.204 8.811 1.00 77.69 89 GLU A N 1
ATOM 720 C CA . GLU A 1 89 ? -14.624 -8.243 9.778 1.00 77.69 89 GLU A CA 1
ATOM 721 C C . GLU A 1 89 ? -16.123 -7.942 9.562 1.00 77.69 89 GLU A C 1
ATOM 723 O O . GLU A 1 89 ? -16.775 -7.409 10.455 1.00 77.69 89 GLU A O 1
ATOM 728 N N . LEU A 1 90 ? -16.678 -8.282 8.392 1.00 68.62 90 LEU A N 1
ATOM 729 C CA . LEU A 1 90 ? -18.101 -8.123 8.064 1.00 68.62 90 LEU A CA 1
ATOM 730 C C . LEU A 1 90 ? -18.978 -9.334 8.444 1.00 68.62 90 LEU A C 1
ATOM 732 O O . LEU A 1 90 ? -20.199 -9.236 8.305 1.00 68.62 90 LEU A O 1
ATOM 736 N N . ASN A 1 91 ? -18.386 -10.459 8.868 1.00 52.91 91 ASN A N 1
ATOM 737 C CA . ASN A 1 91 ? -19.108 -11.665 9.310 1.00 52.91 91 ASN A CA 1
ATOM 738 C C . ASN A 1 91 ? -19.099 -11.784 10.835 1.00 52.91 91 ASN A C 1
ATOM 740 O O . ASN A 1 91 ? -20.111 -12.288 11.369 1.00 52.91 91 ASN A O 1
#

Sequence (91 aa):
MVHEKDAEILKALYKSTAFTVQAIYYDQMGTYIKQKAELIPVLQLQEREILQTGIMFMKQPNMAKTGFERLSELLFNWAAGLIIKYKTELN

Foldseek 3Di:
DPDDLPLVVLLVLLVVLLVVLQVVCCVVPVDGDPDLVVSLVVDDPLSNVSNVLSVVCVVDVCCCVVCVVVSVCSSVVSVVVVVVVVVVVVD